Protein AF-A0A914TYI4-F1 (afdb_monomer_lite)

Secondary structure (DSSP, 8-state):
---HHHHHHHHHHHHHHHHHHHHHHHHHHHHHHHHHHHT--PPTTS---S-HHHHHHHHHHHHHHHHHTT-TTHHHHHHHHHHHHHHHHHHHHHHHT-TT-SS-HHHHHHHHHHHHHHHHHHH--GGGHHHHHHHHHHHHHHHHT-

Structure (mmCIF, N/CA/C/O backbone):
data_AF-A0A914TYI4-F1
#
_entry.id   AF-A0A914TYI4-F1
#
loop_
_atom_site.group_PDB
_atom_site.id
_atom_site.type_symbol
_atom_site.label_atom_id
_atom_site.label_alt_id
_atom_site.label_comp_id
_atom_site.label_asym_id
_atom_site.label_entity_id
_atom_site.label_seq_id
_atom_site.pdbx_PDB_ins_code
_atom_site.Cartn_x
_atom_site.Cartn_y
_atom_site.Cartn_z
_atom_site.occupancy
_atom_site.B_iso_or_equiv
_atom_site.auth_seq_id
_atom_site.auth_comp_id
_atom_site.auth_asym_id
_atom_site.auth_atom_id
_atom_site.pdbx_PDB_model_num
ATOM 1 N N . MET A 1 1 ? -27.831 3.286 51.204 1.00 42.31 1 MET A N 1
ATOM 2 C CA . MET A 1 1 ? -27.655 3.093 49.745 1.00 42.31 1 MET A CA 1
ATOM 3 C C . MET A 1 1 ? -26.930 4.299 49.153 1.00 42.31 1 MET A C 1
ATOM 5 O O . MET A 1 1 ? -27.607 5.221 48.736 1.00 42.31 1 MET A O 1
ATOM 9 N N . GLN A 1 2 ? -25.592 4.339 49.134 1.00 49.47 2 GLN A N 1
ATOM 10 C CA . GLN A 1 2 ? -24.830 5.343 48.365 1.00 49.47 2 GLN A CA 1
ATOM 11 C C . GLN A 1 2 ? -23.414 4.821 48.061 1.00 49.47 2 GLN A C 1
ATOM 13 O O . GLN A 1 2 ? -22.531 4.959 48.896 1.00 49.47 2 GLN A O 1
ATOM 18 N N . THR A 1 3 ? -23.193 4.229 46.882 1.00 47.56 3 THR A N 1
ATOM 19 C CA . THR A 1 3 ? -21.835 3.990 46.328 1.00 47.56 3 THR A CA 1
ATOM 20 C C . THR A 1 3 ? -21.759 4.020 44.790 1.00 47.56 3 THR A C 1
ATOM 22 O O . THR A 1 3 ? -20.686 3.818 44.238 1.00 47.56 3 THR A O 1
ATOM 25 N N . HIS A 1 4 ? -22.835 4.327 44.054 1.00 52.91 4 HIS A N 1
ATOM 26 C CA . HIS A 1 4 ? -22.837 4.181 42.584 1.00 52.91 4 HIS A CA 1
ATOM 27 C C . HIS A 1 4 ? -22.271 5.373 41.775 1.00 52.91 4 HIS A C 1
ATOM 29 O O . HIS A 1 4 ? -21.980 5.214 40.589 1.00 52.91 4 HIS A O 1
ATOM 35 N N . GLN A 1 5 ? -22.068 6.556 42.373 1.00 51.12 5 GLN A N 1
ATOM 36 C CA . GLN A 1 5 ? -21.583 7.740 41.634 1.00 51.12 5 GLN A CA 1
ATOM 37 C C . GLN A 1 5 ? -20.051 7.799 41.470 1.00 51.12 5 GLN A C 1
ATOM 39 O O . GLN A 1 5 ? -19.573 8.215 40.417 1.00 51.12 5 GLN A O 1
ATOM 44 N N . GLY A 1 6 ? -19.269 7.337 42.453 1.00 60.03 6 GLY A N 1
ATOM 45 C CA . GLY A 1 6 ? -17.798 7.363 42.376 1.00 60.03 6 GLY A CA 1
ATOM 46 C C . GLY A 1 6 ? -17.219 6.332 41.400 1.00 60.03 6 GLY A C 1
ATOM 47 O O . GLY A 1 6 ? -16.272 6.616 40.669 1.00 60.03 6 GLY A O 1
ATOM 48 N N . THR A 1 7 ? -17.831 5.150 41.329 1.00 61.22 7 THR A N 1
ATOM 49 C CA . THR A 1 7 ? -17.351 4.037 40.500 1.00 61.22 7 THR A CA 1
ATOM 50 C C . THR A 1 7 ? -17.549 4.306 39.005 1.00 61.22 7 THR A C 1
ATOM 52 O O . THR A 1 7 ? -16.658 4.036 38.205 1.00 61.22 7 THR A O 1
ATOM 55 N N . THR A 1 8 ? -18.675 4.917 38.623 1.00 64.06 8 THR A N 1
ATOM 56 C CA . THR A 1 8 ? -18.981 5.288 37.228 1.00 64.06 8 THR A CA 1
ATOM 57 C C . THR A 1 8 ? -18.024 6.360 36.689 1.00 64.06 8 THR A C 1
ATOM 59 O O . THR A 1 8 ? -17.605 6.286 35.534 1.00 64.06 8 THR A O 1
ATOM 62 N N . SER A 1 9 ? -17.608 7.317 37.530 1.00 75.50 9 SER A N 1
ATOM 63 C CA . SER A 1 9 ? -16.621 8.350 37.172 1.00 75.50 9 SER A CA 1
ATOM 64 C C . SER A 1 9 ? -15.224 7.754 36.946 1.00 75.50 9 SER A C 1
ATOM 66 O O . SER A 1 9 ? -14.572 8.041 35.942 1.00 75.50 9 SER A O 1
ATOM 68 N N . PHE A 1 10 ? -14.799 6.832 37.819 1.00 83.06 10 PHE A N 1
ATOM 69 C CA . PHE A 1 10 ? -13.530 6.115 37.675 1.00 83.06 10 PHE A CA 1
ATOM 70 C C . PHE A 1 10 ? -13.483 5.245 36.411 1.00 83.06 10 PHE A C 1
ATOM 72 O O . PHE A 1 10 ? -12.517 5.321 35.653 1.00 83.06 10 PHE A O 1
ATOM 79 N N . PHE A 1 11 ? -14.534 4.461 36.137 1.00 85.44 11 PHE A N 1
ATOM 80 C CA . PHE A 1 11 ? -14.592 3.625 34.933 1.00 85.44 11 PHE A CA 1
ATOM 81 C C . PHE A 1 11 ? -14.647 4.447 33.644 1.00 85.44 11 PHE A C 1
ATOM 83 O O . PHE A 1 11 ? -13.976 4.093 32.677 1.00 85.44 11 PHE A O 1
ATOM 90 N N . THR A 1 12 ? -15.374 5.568 33.637 1.00 87.25 12 THR A N 1
ATOM 91 C CA . THR A 1 12 ? -15.372 6.508 32.504 1.00 87.25 12 THR A CA 1
ATOM 92 C C . THR A 1 12 ? -13.971 7.078 32.266 1.00 87.25 12 THR A C 1
ATOM 94 O O . THR A 1 12 ? -13.507 7.118 31.126 1.00 87.25 12 THR A O 1
ATOM 97 N N . GLY A 1 13 ? -13.260 7.454 33.335 1.00 85.50 13 GLY A N 1
ATOM 98 C CA . GLY A 1 13 ? -11.876 7.925 33.256 1.00 85.50 13 GLY A CA 1
ATOM 99 C C . GLY A 1 13 ? -10.916 6.865 32.703 1.00 85.50 13 GLY A C 1
ATOM 100 O O . GLY A 1 13 ? -10.185 7.134 31.751 1.00 85.50 13 GLY A O 1
ATOM 101 N N . LEU A 1 14 ? -10.965 5.638 33.237 1.00 91.00 14 LEU A N 1
ATOM 102 C CA . LEU A 1 14 ? -10.158 4.511 32.752 1.00 91.00 14 LEU A CA 1
ATOM 103 C C . LEU A 1 14 ? -10.439 4.176 31.285 1.00 91.00 14 LEU A C 1
ATOM 105 O O . LEU A 1 14 ? -9.504 3.939 30.516 1.00 91.00 14 LEU A O 1
ATOM 109 N N . TYR A 1 15 ? -11.713 4.157 30.891 1.00 88.00 15 TYR A N 1
ATOM 110 C CA . TYR A 1 15 ? -12.121 3.912 29.512 1.00 88.00 15 TYR A CA 1
ATOM 111 C C . TYR A 1 15 ? -11.568 4.987 28.570 1.00 88.00 15 TYR A C 1
ATOM 113 O O . TYR A 1 15 ? -10.940 4.654 27.564 1.00 88.00 15 TYR A O 1
ATOM 121 N N . GLY A 1 16 ? -11.708 6.266 28.934 1.00 88.50 16 GLY A N 1
ATOM 122 C CA . GLY A 1 16 ? -11.153 7.380 28.164 1.00 88.50 16 GLY A CA 1
ATOM 123 C C . GLY A 1 16 ? -9.635 7.275 27.990 1.00 88.50 16 GLY A C 1
ATOM 124 O O . GLY A 1 16 ? -9.132 7.361 26.869 1.00 88.50 16 GLY A O 1
ATOM 125 N N . SER A 1 17 ? -8.893 7.009 29.070 1.00 90.38 17 SER A N 1
ATOM 126 C CA . SER A 1 17 ? -7.437 6.817 28.997 1.00 90.38 17 SER A CA 1
ATOM 127 C C . SER A 1 17 ? -7.044 5.611 28.138 1.00 90.38 17 SER A C 1
ATOM 129 O O . SER A 1 17 ? -6.118 5.705 27.331 1.00 90.38 17 SER A O 1
ATOM 131 N N . SER A 1 18 ? -7.768 4.496 28.256 1.00 90.88 18 SER A N 1
ATOM 132 C CA . SER A 1 18 ? -7.516 3.286 27.462 1.00 90.88 18 SER A CA 1
ATOM 133 C C . SER A 1 18 ? -7.739 3.534 25.971 1.00 90.88 18 SER A C 1
ATOM 135 O O . SER A 1 18 ? -6.941 3.094 25.145 1.00 90.88 18 SER A O 1
ATOM 137 N N . MET A 1 19 ? -8.777 4.298 25.623 1.00 87.75 19 MET A N 1
ATOM 138 C CA . MET A 1 19 ? -9.081 4.671 24.243 1.00 87.75 19 MET A CA 1
ATOM 139 C C . MET A 1 19 ? -7.994 5.566 23.632 1.00 87.75 19 MET A C 1
ATOM 141 O O . MET A 1 19 ? -7.593 5.360 22.486 1.00 87.75 19 MET A O 1
ATOM 145 N N . ILE A 1 20 ? -7.467 6.528 24.400 1.00 89.62 20 ILE A N 1
ATOM 146 C CA . ILE A 1 20 ? -6.352 7.384 23.963 1.00 89.62 20 ILE A CA 1
ATOM 147 C C . ILE A 1 20 ? -5.107 6.539 23.683 1.00 89.62 20 ILE A C 1
ATOM 149 O O . ILE A 1 20 ? -4.490 6.683 22.625 1.00 89.62 20 ILE A O 1
ATOM 153 N N . LEU A 1 21 ? -4.757 5.629 24.598 1.00 91.81 21 LEU A N 1
ATOM 154 C CA . LEU A 1 21 ? -3.616 4.732 24.420 1.00 91.81 21 LEU A CA 1
ATOM 155 C C . LEU A 1 21 ? -3.807 3.831 23.201 1.00 91.81 21 LEU A C 1
ATOM 157 O O . LEU A 1 21 ? -2.891 3.693 22.394 1.00 91.81 21 LEU A O 1
ATOM 161 N N . PHE A 1 22 ? -5.001 3.267 23.022 1.00 89.25 22 PHE A N 1
ATOM 162 C CA . PHE A 1 22 ? -5.327 2.476 21.842 1.00 89.25 22 PHE A CA 1
ATOM 163 C C . PHE A 1 22 ? -5.140 3.287 20.554 1.00 89.25 22 PHE A C 1
ATOM 165 O O . PHE A 1 22 ? -4.437 2.835 19.650 1.00 89.25 22 PHE A O 1
ATOM 172 N N . LYS A 1 23 ? -5.678 4.514 20.486 1.00 86.44 23 LYS A N 1
ATOM 173 C CA . LYS A 1 23 ? -5.507 5.403 19.325 1.00 86.44 23 LYS A CA 1
ATOM 174 C C . LYS A 1 23 ? -4.028 5.623 19.005 1.00 86.44 23 LYS A C 1
ATOM 176 O O . LYS A 1 23 ? -3.614 5.367 17.876 1.00 86.44 23 LYS A O 1
ATOM 181 N N . GLN A 1 24 ? -3.233 6.005 20.005 1.00 90.12 24 GLN A N 1
ATOM 182 C CA . GLN A 1 24 ? -1.795 6.232 19.843 1.00 90.12 24 GLN A CA 1
ATOM 183 C C . GLN A 1 24 ? -1.058 4.979 19.361 1.00 90.12 24 GLN A C 1
ATOM 185 O O . GLN A 1 24 ? -0.159 5.078 18.527 1.00 90.12 24 GLN A O 1
ATOM 190 N N . ARG A 1 25 ? -1.435 3.794 19.855 1.00 92.12 25 ARG A N 1
ATOM 191 C CA . ARG A 1 25 ? -0.835 2.528 19.415 1.00 92.12 25 ARG A CA 1
ATOM 192 C C . ARG A 1 25 ? -1.142 2.221 17.960 1.00 92.12 25 ARG A C 1
ATOM 194 O O . ARG A 1 25 ? -0.234 1.806 17.245 1.00 92.12 25 ARG A O 1
ATOM 201 N N . VAL A 1 26 ? -2.371 2.457 17.506 1.00 89.81 26 VAL A N 1
ATOM 202 C CA . VAL A 1 26 ? -2.702 2.257 16.091 1.00 89.81 26 VAL A CA 1
ATOM 203 C C . VAL A 1 26 ? -1.952 3.263 15.215 1.00 89.81 26 VAL A C 1
ATOM 205 O O . VAL A 1 26 ? -1.339 2.858 14.234 1.00 89.81 26 VAL A O 1
ATOM 208 N N . ASP A 1 27 ? -1.892 4.540 15.600 1.00 91.69 27 ASP A N 1
ATOM 209 C CA . ASP A 1 27 ? -1.132 5.548 14.847 1.00 91.69 27 ASP A CA 1
ATOM 210 C C . ASP A 1 27 ? 0.362 5.180 14.730 1.00 91.69 27 ASP A C 1
ATOM 212 O O . ASP A 1 27 ? 0.954 5.280 13.650 1.00 91.69 27 ASP A O 1
ATOM 216 N N . GLN A 1 28 ? 0.968 4.686 15.817 1.00 94.50 28 GLN A N 1
ATOM 217 C CA . GLN A 1 28 ? 2.346 4.173 15.823 1.00 94.50 28 GLN A CA 1
ATOM 218 C C . GLN A 1 28 ? 2.519 2.961 14.901 1.00 94.50 28 GLN A C 1
ATOM 220 O O . GLN A 1 28 ? 3.506 2.884 14.168 1.00 94.50 28 GLN A O 1
ATOM 225 N N . LEU A 1 29 ? 1.564 2.029 14.913 1.00 93.19 29 LEU A N 1
ATOM 226 C CA . LEU A 1 29 ? 1.582 0.842 14.060 1.00 93.19 29 LEU A CA 1
ATOM 227 C C . LEU A 1 29 ? 1.532 1.227 12.574 1.00 93.19 29 LEU A C 1
ATOM 229 O O . LEU A 1 29 ? 2.356 0.759 11.789 1.00 93.19 29 LEU A O 1
ATOM 233 N N . ILE A 1 30 ? 0.628 2.131 12.192 1.00 94.44 30 ILE A N 1
ATOM 234 C CA . ILE A 1 30 ? 0.518 2.621 10.812 1.00 94.44 30 ILE A CA 1
ATOM 235 C C . ILE A 1 30 ? 1.795 3.347 10.385 1.00 94.44 30 ILE A C 1
ATOM 237 O O . ILE A 1 30 ? 2.290 3.123 9.280 1.00 94.44 30 ILE A O 1
ATOM 241 N N . GLN A 1 31 ? 2.369 4.183 11.256 1.00 95.31 31 GLN A N 1
ATOM 242 C CA . GLN A 1 31 ? 3.644 4.846 10.981 1.00 95.31 31 GLN A CA 1
ATOM 243 C C . GLN A 1 31 ? 4.778 3.834 10.766 1.00 95.31 31 GLN A C 1
ATOM 245 O O . GLN A 1 31 ? 5.590 4.010 9.857 1.00 95.31 31 GLN A O 1
ATOM 250 N N . SER A 1 32 ? 4.826 2.777 11.577 1.00 96.25 32 SER A N 1
ATOM 251 C CA . SER A 1 32 ? 5.824 1.714 11.459 1.00 96.25 32 SER A CA 1
ATOM 252 C C . SER A 1 32 ? 5.684 0.943 10.143 1.00 96.25 32 SER A C 1
ATOM 254 O O . SER A 1 32 ? 6.679 0.768 9.438 1.00 96.25 32 SER A O 1
ATOM 256 N N . HIS A 1 33 ? 4.462 0.565 9.753 1.00 95.50 33 HIS A N 1
ATOM 257 C CA . HIS A 1 33 ? 4.208 -0.090 8.467 1.00 95.50 33 HIS A CA 1
ATOM 258 C C . HIS A 1 33 ? 4.557 0.806 7.278 1.00 95.50 33 HIS A C 1
ATOM 260 O O . HIS A 1 33 ? 5.247 0.354 6.367 1.00 95.50 33 HIS A O 1
ATOM 266 N N . ALA A 1 34 ? 4.154 2.080 7.305 1.00 96.81 34 ALA A N 1
ATOM 267 C CA . ALA A 1 34 ? 4.494 3.032 6.250 1.00 96.81 34 ALA A CA 1
ATOM 268 C C . ALA A 1 34 ? 6.017 3.159 6.090 1.00 96.81 34 ALA A C 1
ATOM 270 O O . ALA A 1 34 ? 6.538 3.026 4.984 1.00 96.81 34 ALA A O 1
ATOM 271 N N . TYR A 1 35 ? 6.747 3.317 7.198 1.00 96.81 35 TYR A N 1
ATOM 272 C CA . TYR A 1 35 ? 8.208 3.345 7.162 1.00 96.81 35 TYR A CA 1
ATOM 273 C C . TYR A 1 35 ? 8.797 2.041 6.606 1.00 96.81 35 TYR A C 1
ATOM 275 O O . TYR A 1 35 ? 9.682 2.084 5.752 1.00 96.81 35 TYR A O 1
ATOM 283 N N . SER A 1 36 ? 8.299 0.880 7.042 1.00 96.12 36 SER A N 1
ATOM 284 C CA . SER A 1 36 ? 8.770 -0.423 6.560 1.00 96.12 36 SER A CA 1
ATOM 285 C C . SER A 1 36 ? 8.522 -0.626 5.064 1.00 96.12 36 SER A C 1
ATOM 287 O O . SER A 1 36 ? 9.320 -1.297 4.413 1.00 96.12 36 SER A O 1
ATOM 289 N N . PHE A 1 37 ? 7.434 -0.083 4.516 1.00 97.00 37 PHE A N 1
ATOM 290 C CA . PHE A 1 37 ? 7.130 -0.169 3.088 1.00 97.00 37 PHE A CA 1
ATOM 291 C C . PHE A 1 37 ? 8.040 0.748 2.274 1.00 97.00 37 PHE A C 1
ATOM 293 O O . PHE A 1 37 ? 8.650 0.298 1.307 1.00 97.00 37 PHE A O 1
ATOM 300 N N . GLU A 1 38 ? 8.194 2.003 2.697 1.00 96.38 38 GLU A N 1
ATOM 301 C CA . GLU A 1 38 ? 9.021 2.996 2.002 1.00 96.38 38 GLU A CA 1
ATOM 302 C C . GLU A 1 38 ? 10.515 2.631 2.024 1.00 96.38 38 GLU A C 1
ATOM 304 O O . GLU A 1 38 ? 11.219 2.798 1.024 1.00 96.38 38 GLU A O 1
ATOM 309 N N . SER A 1 39 ? 10.998 2.099 3.151 1.00 93.69 39 SER A N 1
ATOM 310 C CA . SER A 1 39 ? 12.404 1.723 3.357 1.00 93.69 39 SER A CA 1
ATOM 311 C C . SER A 1 39 ? 12.739 0.286 2.943 1.00 93.69 39 SER A C 1
ATOM 313 O O . SER A 1 39 ? 13.884 -0.143 3.119 1.00 93.69 39 SER A O 1
ATOM 315 N N . TYR A 1 40 ? 11.778 -0.459 2.385 1.00 93.31 40 TYR A N 1
ATOM 316 C CA . TYR A 1 40 ? 11.979 -1.852 2.000 1.00 93.31 40 TYR A CA 1
ATOM 317 C C . TYR A 1 40 ? 13.145 -2.000 1.017 1.00 93.31 40 TYR A C 1
ATOM 319 O O . TYR A 1 40 ? 13.214 -1.328 -0.014 1.00 93.31 40 TYR A O 1
ATOM 327 N N . ARG A 1 41 ? 14.057 -2.931 1.317 1.00 87.94 41 ARG A N 1
ATOM 328 C CA . ARG A 1 41 ? 15.149 -3.308 0.416 1.00 87.94 41 ARG A CA 1
ATOM 329 C C . ARG A 1 41 ? 15.200 -4.825 0.260 1.00 87.94 41 ARG A C 1
ATOM 331 O O . ARG A 1 41 ? 15.298 -5.521 1.272 1.00 87.94 41 ARG A O 1
ATOM 338 N N . PRO A 1 42 ? 15.170 -5.355 -0.975 1.00 82.81 42 PRO A N 1
ATOM 339 C CA . PRO A 1 42 ? 15.310 -6.784 -1.189 1.00 82.81 42 PRO A CA 1
ATOM 340 C C . PRO A 1 42 ? 16.733 -7.251 -0.835 1.00 82.81 42 PRO A C 1
ATOM 342 O O . PRO A 1 42 ? 17.687 -6.462 -0.894 1.00 82.81 42 PRO A O 1
ATOM 345 N N . PRO A 1 43 ? 16.909 -8.545 -0.516 1.00 78.81 43 PRO A N 1
ATOM 346 C CA . PRO A 1 4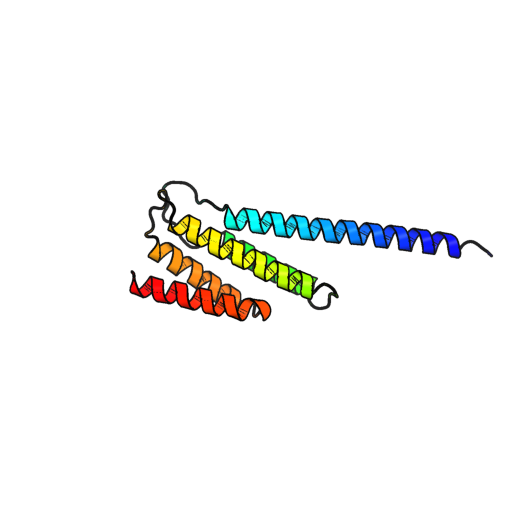3 ? 18.228 -9.154 -0.399 1.00 78.81 43 PRO A CA 1
ATOM 347 C C . PRO A 1 43 ? 19.064 -8.922 -1.667 1.00 78.81 43 PRO A C 1
ATOM 349 O O . PRO A 1 43 ? 18.558 -8.971 -2.791 1.00 78.81 43 PRO A O 1
ATOM 352 N N . LYS A 1 44 ? 20.366 -8.664 -1.499 1.00 73.81 44 LYS A N 1
ATOM 353 C CA . LYS A 1 44 ? 21.265 -8.339 -2.620 1.00 73.81 44 LYS A CA 1
ATOM 354 C C . LYS A 1 44 ? 21.356 -9.507 -3.621 1.00 73.81 44 LYS A C 1
ATOM 356 O O . LYS A 1 44 ? 21.470 -10.659 -3.215 1.00 73.81 44 LYS A O 1
ATOM 361 N N . LYS A 1 45 ? 21.443 -9.187 -4.923 1.00 63.91 45 LYS A N 1
ATOM 362 C CA . LYS A 1 45 ? 21.770 -10.106 -6.044 1.00 63.91 45 LYS A CA 1
ATOM 363 C C . LYS A 1 45 ? 20.697 -11.136 -6.447 1.00 63.91 45 LYS A C 1
ATOM 365 O O . LYS A 1 45 ? 21.044 -12.123 -7.107 1.00 63.91 45 LYS A O 1
ATOM 370 N N . MET A 1 46 ? 19.424 -10.905 -6.133 1.00 67.56 46 MET A N 1
ATOM 371 C CA . MET A 1 46 ? 18.310 -11.768 -6.556 1.00 67.56 46 MET A CA 1
ATOM 372 C C . MET A 1 46 ? 17.483 -11.139 -7.685 1.00 67.56 46 MET A C 1
ATOM 374 O O . MET A 1 46 ? 17.443 -9.916 -7.826 1.00 67.56 46 MET A O 1
ATOM 378 N N . ARG A 1 47 ? 16.830 -11.984 -8.497 1.00 72.50 47 ARG A N 1
ATOM 379 C CA . ARG A 1 47 ? 15.746 -11.541 -9.382 1.00 72.50 47 ARG A CA 1
ATOM 380 C C . ARG A 1 47 ? 14.602 -11.086 -8.481 1.00 72.50 47 ARG A C 1
ATOM 382 O O . ARG A 1 47 ? 14.145 -11.852 -7.635 1.00 72.50 47 ARG A O 1
ATOM 389 N N . VAL A 1 48 ? 14.209 -9.829 -8.619 1.00 77.88 48 VAL A N 1
ATOM 390 C CA . VAL A 1 48 ? 13.114 -9.243 -7.849 1.00 77.88 48 VAL A CA 1
ATOM 391 C C . VAL A 1 48 ? 11.818 -9.627 -8.550 1.00 77.88 48 VAL A C 1
ATOM 393 O O . VAL A 1 48 ? 11.663 -9.286 -9.720 1.00 77.88 48 VAL A O 1
ATOM 396 N N . GLY A 1 49 ? 10.970 -10.384 -7.850 1.00 86.19 49 GLY A N 1
ATOM 397 C CA . GLY A 1 49 ? 9.587 -10.660 -8.241 1.00 86.19 49 GLY A CA 1
ATOM 398 C C . GLY A 1 49 ? 8.612 -9.697 -7.554 1.00 86.19 49 GLY A C 1
ATOM 399 O O . GLY A 1 49 ? 8.992 -8.596 -7.142 1.00 86.19 49 GLY A O 1
ATOM 400 N N . VAL A 1 50 ? 7.374 -10.145 -7.332 1.00 92.44 50 VAL A N 1
ATOM 401 C CA . VAL A 1 50 ? 6.406 -9.408 -6.504 1.00 92.44 50 VAL A CA 1
ATOM 402 C C . VAL A 1 50 ? 6.955 -9.218 -5.086 1.00 92.44 50 VAL A C 1
ATOM 404 O O . VAL A 1 50 ? 7.329 -10.172 -4.400 1.00 92.44 50 VAL A O 1
ATOM 407 N N . LEU A 1 51 ? 7.000 -7.966 -4.642 1.00 94.19 51 LEU A N 1
ATOM 408 C CA . LEU A 1 51 ? 7.542 -7.566 -3.357 1.00 94.19 51 LEU A CA 1
ATOM 409 C C . LEU A 1 51 ? 6.591 -7.968 -2.219 1.00 94.19 51 LEU A C 1
ATOM 411 O O . LEU A 1 51 ? 5.390 -7.687 -2.294 1.00 94.19 51 LEU A O 1
ATOM 415 N N . PRO A 1 52 ? 7.111 -8.518 -1.104 1.00 94.62 52 PRO A N 1
ATOM 416 C CA . PRO A 1 52 ? 6.297 -8.911 0.046 1.00 94.62 52 PRO A CA 1
ATOM 417 C C . PRO A 1 52 ? 5.448 -7.778 0.627 1.00 94.62 52 PRO A C 1
ATOM 419 O O . PRO A 1 52 ? 4.375 -8.036 1.165 1.00 94.62 52 PRO A O 1
ATOM 422 N N . ILE A 1 53 ? 5.903 -6.526 0.507 1.00 95.44 53 ILE A N 1
ATOM 423 C CA . ILE A 1 53 ? 5.186 -5.348 1.013 1.00 95.44 53 ILE A CA 1
ATOM 424 C C . ILE A 1 53 ? 3.793 -5.191 0.384 1.00 95.44 53 ILE A C 1
ATOM 426 O O . ILE A 1 53 ? 2.879 -4.733 1.063 1.00 95.44 53 ILE A O 1
ATOM 430 N N . VAL A 1 54 ? 3.591 -5.646 -0.861 1.00 96.56 54 VAL A N 1
ATOM 431 C CA . VAL A 1 54 ? 2.276 -5.610 -1.528 1.00 96.56 54 VAL A CA 1
ATOM 432 C C . VAL A 1 54 ? 1.294 -6.550 -0.823 1.00 96.56 54 VAL A C 1
ATOM 434 O O . VAL A 1 54 ? 0.200 -6.136 -0.444 1.00 96.56 54 VAL A O 1
ATOM 437 N N . ALA A 1 55 ? 1.711 -7.793 -0.563 1.00 95.25 55 ALA A N 1
ATOM 438 C CA . ALA A 1 55 ? 0.896 -8.774 0.153 1.00 95.25 55 ALA A CA 1
ATOM 439 C C . ALA A 1 55 ? 0.684 -8.393 1.629 1.00 95.25 55 ALA A C 1
ATOM 441 O O . ALA A 1 55 ? -0.391 -8.613 2.187 1.00 95.25 55 ALA A O 1
ATOM 442 N N . GLN A 1 56 ? 1.695 -7.798 2.272 1.00 96.31 56 GLN A N 1
ATOM 443 C CA . GLN A 1 56 ? 1.576 -7.299 3.644 1.00 96.31 56 GLN A CA 1
ATOM 444 C C . GLN A 1 56 ? 0.519 -6.201 3.752 1.00 96.31 56 GLN A C 1
ATOM 446 O O . GLN A 1 56 ? -0.308 -6.252 4.660 1.00 96.31 56 GLN A O 1
ATOM 451 N N . TYR A 1 57 ? 0.517 -5.245 2.819 1.00 97.44 57 TYR A N 1
ATOM 452 C CA . TYR A 1 57 ? -0.525 -4.228 2.766 1.00 97.44 57 TYR A CA 1
ATOM 453 C C . TYR A 1 57 ? -1.906 -4.844 2.542 1.00 97.44 57 TYR A C 1
ATOM 455 O O . TYR A 1 57 ? -2.827 -4.515 3.279 1.00 97.44 57 TYR A O 1
ATOM 463 N N . GLU A 1 58 ? -2.055 -5.757 1.577 1.00 96.62 58 GLU A N 1
ATOM 464 C CA . GLU A 1 58 ? -3.350 -6.388 1.301 1.00 96.62 58 GLU A CA 1
ATOM 465 C C . GLU A 1 58 ? -3.918 -7.084 2.544 1.00 96.62 58 GLU A C 1
ATOM 467 O O . GLU A 1 58 ? -5.092 -6.913 2.877 1.00 96.62 58 GLU A O 1
ATOM 472 N N . ASN A 1 59 ? -3.081 -7.831 3.266 1.00 96.25 59 ASN A N 1
ATOM 473 C CA . ASN A 1 59 ? -3.487 -8.472 4.510 1.00 96.25 59 ASN A CA 1
ATOM 474 C C . ASN A 1 59 ? -3.859 -7.441 5.576 1.00 96.25 59 ASN A C 1
ATOM 476 O O . ASN A 1 59 ? -4.914 -7.571 6.191 1.00 96.25 59 ASN A O 1
ATOM 480 N N . LEU A 1 60 ? -3.040 -6.406 5.785 1.00 95.25 60 LEU A N 1
ATOM 481 C CA . LEU A 1 60 ? -3.344 -5.340 6.742 1.00 95.25 60 LEU A CA 1
ATOM 482 C C . LEU A 1 60 ? -4.679 -4.668 6.409 1.00 95.25 60 LEU A C 1
ATOM 484 O O . LEU A 1 60 ? -5.519 -4.518 7.292 1.00 95.25 60 LEU A O 1
ATOM 488 N N . ALA A 1 61 ? -4.897 -4.326 5.139 1.00 96.56 61 ALA A N 1
ATOM 489 C CA . ALA A 1 61 ? -6.106 -3.674 4.666 1.00 96.56 61 ALA A CA 1
ATOM 490 C C . ALA A 1 61 ? -7.353 -4.529 4.916 1.00 96.56 61 ALA A C 1
ATOM 492 O O . ALA A 1 61 ? -8.327 -4.011 5.448 1.00 96.56 61 ALA A O 1
ATOM 493 N N . LYS A 1 62 ? -7.308 -5.840 4.633 1.00 95.94 62 LYS A N 1
ATOM 494 C CA . LYS A 1 62 ? -8.425 -6.758 4.932 1.00 95.94 62 LYS A CA 1
ATOM 495 C C . LYS A 1 62 ? -8.800 -6.743 6.413 1.00 95.94 62 LYS A C 1
ATOM 497 O O . LYS A 1 62 ? -9.972 -6.609 6.745 1.00 95.94 62 LYS A O 1
ATOM 502 N N . HIS A 1 63 ? -7.814 -6.859 7.302 1.00 94.19 63 HIS A N 1
ATOM 503 C CA . HIS A 1 63 ? -8.076 -6.854 8.743 1.00 94.19 63 HIS A CA 1
ATOM 504 C C . HIS A 1 63 ? -8.579 -5.491 9.224 1.00 94.19 63 HIS A C 1
ATOM 506 O O . HIS A 1 63 ? -9.475 -5.432 10.061 1.00 94.19 63 HIS A O 1
ATOM 512 N N . ALA A 1 64 ? -8.021 -4.401 8.694 1.00 93.56 64 ALA A N 1
ATOM 513 C CA . ALA A 1 64 ? -8.423 -3.054 9.064 1.00 93.56 64 ALA A CA 1
ATOM 514 C C . ALA A 1 64 ? -9.855 -2.737 8.603 1.00 93.56 64 ALA A C 1
ATOM 516 O O . ALA A 1 64 ? -10.639 -2.241 9.404 1.00 93.56 64 ALA A O 1
ATOM 517 N N . GLU A 1 65 ? -10.234 -3.073 7.367 1.00 94.38 65 GLU A N 1
ATOM 518 C CA . GLU A 1 65 ? -11.605 -2.844 6.888 1.00 94.38 65 GLU A CA 1
ATOM 519 C C . GLU A 1 65 ? -12.631 -3.631 7.719 1.00 94.38 65 GLU A C 1
ATOM 521 O O . GLU A 1 65 ? -13.652 -3.065 8.089 1.00 94.38 65 GLU A O 1
ATOM 526 N N . ILE A 1 66 ? -12.329 -4.875 8.118 1.00 93.06 66 ILE A N 1
ATOM 527 C CA . ILE A 1 66 ? -13.198 -5.658 9.018 1.00 93.06 66 ILE A CA 1
ATOM 528 C C . ILE A 1 66 ? -13.292 -5.011 10.407 1.00 93.06 66 ILE A C 1
ATOM 530 O O . ILE A 1 66 ? -14.373 -4.889 10.976 1.00 93.06 66 ILE A O 1
ATOM 534 N N . LEU A 1 67 ? -12.158 -4.595 10.979 1.00 90.56 67 LEU A N 1
ATOM 535 C CA . LEU A 1 67 ? -12.111 -4.054 12.339 1.00 90.56 67 LEU A CA 1
ATOM 536 C C . LEU A 1 67 ? -12.837 -2.706 12.467 1.00 90.56 67 LEU A C 1
ATOM 538 O O . LEU A 1 67 ? -13.358 -2.385 13.535 1.00 90.56 67 LEU A O 1
ATOM 542 N N . PHE A 1 68 ? -12.852 -1.909 11.400 1.00 90.56 68 PHE A N 1
ATOM 543 C CA . PHE A 1 68 ? -13.348 -0.533 11.417 1.00 90.56 68 PHE A CA 1
ATOM 544 C C . PHE A 1 68 ? -14.608 -0.306 10.567 1.00 90.56 68 PHE A C 1
ATOM 546 O O . PHE A 1 68 ? -15.024 0.845 10.456 1.00 90.56 68 PHE A O 1
ATOM 553 N N . GLU A 1 69 ? -15.234 -1.355 10.018 1.00 86.81 69 GLU A N 1
ATOM 554 C CA . GLU A 1 69 ? -16.386 -1.281 9.096 1.00 86.81 69 GLU A CA 1
ATOM 555 C C . GLU A 1 69 ? -17.486 -0.312 9.565 1.00 86.81 69 GLU A C 1
ATOM 557 O O . GLU A 1 69 ? -17.979 0.498 8.787 1.00 86.81 69 GLU A O 1
ATOM 562 N N . ASN A 1 70 ? -17.808 -0.334 10.862 1.00 86.06 70 ASN A N 1
ATOM 563 C CA . ASN A 1 70 ? -18.825 0.521 11.488 1.00 86.06 70 ASN A CA 1
ATOM 564 C C . ASN A 1 70 ? -18.244 1.426 12.584 1.00 86.06 70 ASN A C 1
ATOM 566 O O . ASN A 1 70 ? -18.932 1.818 13.527 1.00 86.06 70 ASN A O 1
ATOM 570 N N . SER A 1 71 ? -16.945 1.710 12.514 1.00 86.56 71 SER A N 1
ATOM 571 C CA . SER A 1 71 ? -16.273 2.536 13.508 1.00 86.56 71 SER A CA 1
ATOM 572 C C . SER A 1 71 ? -16.430 4.020 13.190 1.00 86.56 71 SER A C 1
ATOM 574 O O . SER A 1 71 ? -16.234 4.449 12.054 1.00 86.56 71 SER A O 1
ATOM 576 N N . GLU A 1 72 ? -16.611 4.841 14.227 1.00 85.75 72 GLU A N 1
ATOM 577 C CA . GLU A 1 72 ? -16.488 6.308 14.144 1.00 85.75 72 GLU A CA 1
ATOM 578 C C . GLU A 1 72 ? -15.116 6.764 13.605 1.00 85.75 72 GLU A C 1
ATOM 580 O O . GLU A 1 72 ? -14.931 7.914 13.215 1.00 85.75 72 GLU A O 1
ATOM 585 N N . ARG A 1 73 ? -14.133 5.855 13.555 1.00 84.19 73 ARG A N 1
ATOM 586 C CA . ARG A 1 73 ? -12.780 6.096 13.048 1.00 84.19 73 ARG A CA 1
ATOM 587 C C . ARG A 1 73 ? -12.613 5.830 11.551 1.00 84.19 73 ARG A C 1
ATOM 589 O O . ARG A 1 73 ? -11.476 5.775 11.085 1.00 84.19 73 ARG A O 1
ATOM 596 N N . ARG A 1 74 ? -13.695 5.691 10.779 1.00 90.19 74 ARG A N 1
ATOM 597 C CA . ARG A 1 74 ? -13.615 5.431 9.331 1.00 90.19 74 ARG A CA 1
ATOM 598 C C . ARG A 1 74 ? -12.722 6.436 8.592 1.00 90.19 74 ARG A C 1
ATOM 600 O O . ARG A 1 74 ? -11.865 6.032 7.814 1.00 90.19 74 ARG A O 1
ATOM 607 N N . THR A 1 75 ? -12.839 7.722 8.918 1.00 91.62 75 THR A N 1
ATOM 608 C CA . THR A 1 75 ? -12.015 8.787 8.322 1.00 91.62 75 THR A CA 1
ATOM 609 C C . THR A 1 75 ? -10.531 8.687 8.699 1.00 91.62 75 THR A C 1
ATOM 611 O O . THR A 1 75 ? -9.669 9.045 7.898 1.00 91.62 75 THR A O 1
ATOM 614 N N . ASP A 1 76 ? -10.199 8.202 9.903 1.00 92.00 76 ASP A N 1
ATOM 615 C CA . ASP A 1 76 ? -8.801 7.929 10.276 1.00 92.00 76 ASP A CA 1
ATOM 616 C C . ASP A 1 76 ? -8.247 6.782 9.411 1.00 92.00 76 ASP A C 1
ATOM 618 O O . ASP A 1 76 ? -7.133 6.877 8.897 1.00 92.00 76 ASP A O 1
ATOM 622 N N . LEU A 1 77 ? -9.043 5.725 9.206 1.00 94.69 77 LEU A N 1
ATOM 623 C CA . LEU A 1 77 ? -8.658 4.569 8.395 1.00 94.69 77 LEU A CA 1
ATOM 624 C C . LEU A 1 77 ? -8.418 4.934 6.925 1.00 94.69 77 LEU A C 1
ATOM 626 O O . LEU A 1 77 ? -7.423 4.503 6.348 1.00 94.69 77 LEU A O 1
ATOM 630 N N . GLU A 1 78 ? -9.270 5.764 6.330 1.00 95.38 78 GLU A N 1
ATOM 631 C CA . GLU A 1 78 ? -9.073 6.246 4.957 1.00 95.38 78 GLU A CA 1
ATOM 632 C C . GLU A 1 78 ? -7.732 6.978 4.797 1.00 95.38 78 GLU A C 1
ATOM 634 O O . GLU A 1 78 ? -6.966 6.670 3.882 1.00 95.38 78 GLU A O 1
ATOM 639 N N . LYS A 1 79 ? -7.386 7.865 5.740 1.00 95.50 79 LYS A N 1
ATOM 640 C CA . LYS A 1 79 ? -6.089 8.570 5.749 1.00 95.50 79 LYS A CA 1
ATOM 641 C C . LYS A 1 79 ? -4.911 7.614 5.915 1.00 95.50 79 LYS A C 1
ATOM 643 O O . LYS A 1 79 ? -3.839 7.826 5.345 1.00 95.50 79 LYS A O 1
ATOM 648 N N . TRP A 1 80 ? -5.073 6.571 6.726 1.00 96.31 80 TRP A N 1
ATOM 649 C CA . TRP A 1 80 ? -4.039 5.554 6.891 1.00 96.31 80 TRP A CA 1
ATOM 650 C C . TRP A 1 80 ? -3.826 4.747 5.615 1.00 96.31 80 TRP A C 1
ATOM 652 O O . TRP A 1 80 ? -2.678 4.488 5.260 1.00 96.31 80 TRP A O 1
ATOM 662 N N . HIS A 1 81 ? -4.897 4.399 4.903 1.00 97.56 81 HIS A N 1
ATOM 663 C CA . HIS A 1 81 ? -4.806 3.733 3.606 1.00 97.56 81 HIS A CA 1
ATOM 664 C C . HIS A 1 81 ? -4.036 4.564 2.593 1.00 97.56 81 HIS A C 1
ATOM 666 O O . HIS A 1 81 ? -3.081 4.059 2.005 1.00 97.56 81 HIS A O 1
ATOM 672 N N . GLU A 1 82 ? -4.392 5.838 2.432 1.00 97.31 82 GLU A N 1
ATOM 673 C CA . GLU A 1 82 ? -3.679 6.750 1.531 1.00 97.31 82 GLU A CA 1
ATOM 674 C C . GLU A 1 82 ? -2.183 6.800 1.864 1.00 97.31 82 GLU A C 1
ATOM 676 O O . GLU A 1 82 ? -1.334 6.601 0.995 1.00 97.31 82 GLU A O 1
ATOM 681 N N . LYS A 1 83 ? -1.855 6.959 3.151 1.00 97.50 83 LYS A N 1
ATOM 682 C CA . LYS A 1 83 ? -0.472 6.997 3.635 1.00 97.50 83 LYS A CA 1
ATOM 683 C C . LYS A 1 83 ? 0.300 5.706 3.354 1.00 97.50 83 LYS A C 1
ATOM 685 O O . LYS A 1 83 ? 1.466 5.762 2.959 1.00 97.50 83 LYS A O 1
ATOM 690 N N . LEU A 1 84 ? -0.316 4.547 3.581 1.00 98.12 84 LEU A N 1
ATOM 691 C CA . LEU A 1 84 ? 0.318 3.247 3.352 1.00 98.12 84 LEU A CA 1
ATOM 692 C C . LEU A 1 84 ? 0.535 2.985 1.861 1.00 98.12 84 LEU A C 1
ATOM 694 O O . LEU A 1 84 ? 1.596 2.489 1.482 1.00 98.12 84 LEU A O 1
ATOM 698 N N . ILE A 1 85 ? -0.424 3.355 1.012 1.00 98.06 85 ILE A N 1
ATOM 699 C CA . ILE A 1 85 ? -0.279 3.233 -0.439 1.00 98.06 85 ILE A CA 1
ATOM 700 C C . ILE A 1 85 ? 0.809 4.162 -0.970 1.00 98.06 85 ILE A C 1
ATOM 702 O O . ILE A 1 85 ? 1.637 3.726 -1.768 1.00 98.06 85 ILE A O 1
ATOM 706 N N . ASP A 1 86 ? 0.876 5.402 -0.493 1.00 98.00 86 ASP A N 1
ATOM 707 C CA . ASP A 1 86 ? 1.948 6.323 -0.876 1.00 98.00 86 ASP A CA 1
ATOM 708 C C . ASP A 1 86 ? 3.326 5.763 -0.497 1.00 98.00 86 ASP A C 1
ATOM 710 O O . ASP A 1 86 ? 4.267 5.813 -1.295 1.00 98.00 86 ASP A O 1
ATOM 714 N N . ALA A 1 87 ? 3.440 5.147 0.682 1.00 98.25 87 ALA A N 1
ATOM 715 C CA . ALA A 1 87 ? 4.657 4.464 1.105 1.00 98.25 87 ALA A CA 1
ATOM 716 C C . ALA A 1 87 ? 4.998 3.244 0.228 1.00 98.25 87 ALA A C 1
ATOM 718 O O . ALA A 1 87 ? 6.162 3.066 -0.132 1.00 98.25 87 ALA A O 1
ATOM 719 N N . LEU A 1 88 ? 4.009 2.434 -0.174 1.00 97.69 88 LEU A N 1
ATOM 720 C CA . LEU A 1 88 ? 4.216 1.314 -1.103 1.00 97.69 88 LEU A CA 1
ATOM 721 C C . LEU A 1 88 ? 4.709 1.783 -2.467 1.00 97.69 88 LEU A C 1
ATOM 723 O O . LEU A 1 88 ? 5.641 1.197 -3.010 1.00 97.69 88 LEU A O 1
ATOM 727 N N . PHE A 1 89 ? 4.113 2.842 -3.016 1.00 98.19 89 PHE A N 1
ATOM 728 C CA . PHE A 1 89 ? 4.525 3.403 -4.302 1.00 98.19 89 PHE A CA 1
ATOM 729 C C . PHE A 1 89 ? 5.994 3.819 -4.271 1.00 98.19 89 PHE A C 1
ATOM 731 O O . PHE A 1 89 ? 6.753 3.498 -5.188 1.00 98.19 89 PHE A O 1
ATOM 738 N N . LYS A 1 90 ? 6.413 4.501 -3.202 1.00 97.62 90 LYS A N 1
ATOM 739 C CA . LYS A 1 90 ? 7.818 4.862 -3.004 1.00 97.62 90 LYS A CA 1
ATOM 740 C C . LYS A 1 90 ? 8.700 3.630 -2.837 1.00 97.62 90 LYS A C 1
ATOM 742 O O . LYS A 1 90 ? 9.719 3.536 -3.507 1.00 97.62 90 LYS A O 1
ATOM 747 N N . GLY A 1 91 ? 8.293 2.669 -2.008 1.00 96.56 91 GLY A N 1
ATOM 748 C CA . GLY A 1 91 ? 9.026 1.422 -1.787 1.00 96.56 91 GLY A CA 1
ATOM 749 C C . GLY A 1 91 ? 9.276 0.650 -3.083 1.00 96.56 91 GLY A C 1
ATOM 750 O O . GLY A 1 91 ? 10.411 0.285 -3.375 1.00 96.56 91 GLY A O 1
ATOM 751 N N . ILE A 1 92 ? 8.242 0.469 -3.910 1.00 96.31 92 ILE A N 1
ATOM 752 C CA . ILE A 1 92 ? 8.354 -0.207 -5.211 1.00 96.31 92 ILE A CA 1
ATOM 753 C C . ILE A 1 92 ? 9.332 0.539 -6.128 1.00 96.31 92 ILE A C 1
ATOM 755 O O . ILE A 1 92 ? 10.216 -0.090 -6.710 1.00 96.31 92 ILE A O 1
ATOM 759 N N . ASN A 1 93 ? 9.220 1.866 -6.237 1.00 95.69 93 ASN A N 1
ATOM 760 C CA . ASN A 1 93 ? 10.120 2.657 -7.083 1.00 95.69 93 ASN A CA 1
ATOM 761 C C . ASN A 1 93 ? 11.568 2.643 -6.575 1.00 95.69 93 ASN A C 1
ATOM 763 O O . ASN A 1 93 ? 12.482 2.436 -7.368 1.00 95.69 93 ASN A O 1
ATOM 767 N N . ASN A 1 94 ? 11.776 2.739 -5.260 1.00 94.50 94 ASN A N 1
ATOM 768 C CA . ASN A 1 94 ? 13.094 2.628 -4.633 1.00 94.50 94 ASN A CA 1
ATOM 769 C C . ASN A 1 94 ? 13.766 1.285 -4.952 1.00 94.50 94 ASN A C 1
ATOM 771 O O . ASN A 1 94 ? 14.984 1.217 -5.132 1.00 94.50 94 ASN A O 1
ATOM 775 N N . VAL A 1 95 ? 12.986 0.200 -5.012 1.00 93.31 95 VAL A N 1
ATOM 776 C CA . VAL A 1 95 ? 13.499 -1.114 -5.409 1.00 93.31 95 VAL A CA 1
ATOM 777 C C . VAL A 1 95 ? 13.773 -1.182 -6.908 1.00 93.31 95 VAL A C 1
ATOM 779 O O . VAL A 1 95 ? 14.821 -1.700 -7.294 1.00 93.31 95 VAL A O 1
ATOM 782 N N . ALA A 1 96 ? 12.879 -0.647 -7.742 1.00 92.94 96 ALA A N 1
ATOM 783 C CA . ALA A 1 96 ? 13.055 -0.612 -9.193 1.00 92.94 96 ALA A CA 1
ATOM 784 C C . ALA A 1 96 ? 14.321 0.158 -9.603 1.00 92.94 96 ALA A C 1
ATOM 786 O O . ALA A 1 96 ? 15.031 -0.267 -10.506 1.00 92.94 96 ALA A O 1
ATOM 787 N N . GLU A 1 97 ? 14.633 1.249 -8.907 1.00 92.00 97 GLU A N 1
ATOM 788 C CA . GLU A 1 97 ? 15.811 2.094 -9.143 1.00 92.00 97 GLU A CA 1
ATOM 789 C C . GLU A 1 97 ? 17.062 1.600 -8.402 1.00 92.00 97 GLU A C 1
ATOM 791 O O . GLU A 1 97 ? 18.136 2.196 -8.496 1.00 92.00 97 GLU A O 1
ATOM 796 N N . SER A 1 98 ? 16.953 0.503 -7.647 1.00 88.56 98 SER A N 1
ATOM 797 C CA . SER A 1 98 ? 18.063 0.010 -6.847 1.00 88.56 98 SER A CA 1
ATOM 798 C C . SER A 1 98 ? 19.191 -0.526 -7.734 1.00 88.56 98 SER A C 1
ATOM 800 O O . SER A 1 98 ? 18.972 -1.484 -8.480 1.00 88.56 98 SER A O 1
ATOM 802 N N . PRO A 1 99 ? 20.445 -0.062 -7.558 1.00 81.62 99 PRO A N 1
ATOM 803 C CA . PRO A 1 99 ? 21.589 -0.581 -8.314 1.00 81.62 99 PRO A CA 1
ATOM 804 C C . PRO A 1 99 ? 21.925 -2.042 -7.966 1.00 81.62 99 PRO A C 1
ATOM 806 O O . PRO A 1 99 ? 22.758 -2.666 -8.613 1.00 81.62 99 PRO A O 1
ATOM 809 N N . ASN A 1 100 ? 21.302 -2.599 -6.919 1.00 74.38 100 ASN A N 1
ATOM 810 C CA . ASN A 1 100 ? 21.515 -3.974 -6.469 1.00 74.38 100 ASN A CA 1
ATOM 811 C C . ASN A 1 100 ? 20.507 -4.979 -7.061 1.00 74.38 100 ASN A C 1
ATOM 813 O O . ASN A 1 100 ? 20.632 -6.179 -6.789 1.00 74.38 100 ASN A O 1
ATOM 817 N N . SER A 1 101 ? 19.503 -4.507 -7.811 1.00 77.31 101 SER A N 1
ATOM 818 C CA . SER A 1 101 ? 18.511 -5.358 -8.472 1.00 77.31 101 SER A CA 1
ATOM 819 C C . SER A 1 101 ? 19.104 -5.995 -9.730 1.00 77.31 101 SER A C 1
ATOM 821 O O . SER A 1 101 ? 19.746 -5.322 -10.530 1.00 77.31 101 SER A O 1
ATOM 823 N N . LYS A 1 102 ? 18.865 -7.298 -9.929 1.00 82.25 102 LYS A N 1
ATOM 824 C CA . LYS A 1 102 ? 19.145 -7.971 -11.211 1.00 82.25 102 LYS A CA 1
ATOM 825 C C . LYS A 1 102 ? 17.986 -7.867 -12.209 1.00 82.25 102 LYS A C 1
ATOM 827 O O . LYS A 1 102 ? 18.157 -8.245 -13.363 1.00 82.25 102 LYS A O 1
ATOM 832 N N . SER A 1 103 ? 16.815 -7.415 -11.762 1.00 86.12 103 SER A N 1
ATOM 833 C CA . SER A 1 103 ? 15.649 -7.197 -12.622 1.00 86.12 103 SER A CA 1
ATOM 834 C C . SER A 1 103 ? 15.689 -5.773 -13.194 1.00 86.12 103 SER A C 1
ATOM 836 O O . SER A 1 103 ? 15.946 -4.848 -12.416 1.00 86.12 103 SER A O 1
ATOM 838 N N . PRO A 1 104 ? 15.397 -5.570 -14.496 1.00 90.44 104 PRO A N 1
ATOM 839 C CA . PRO A 1 104 ? 15.236 -4.235 -15.068 1.00 9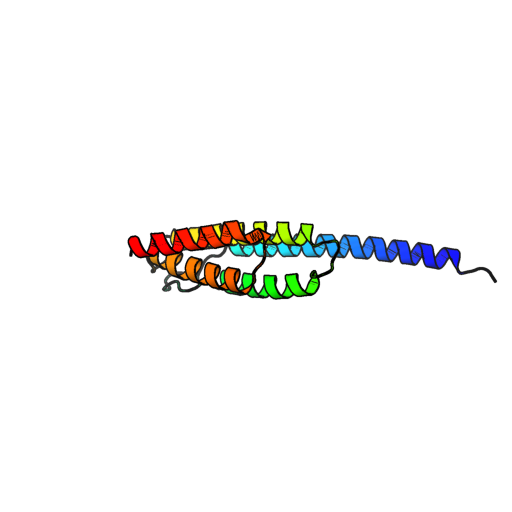0.44 104 PRO A CA 1
ATOM 840 C C . PRO A 1 104 ? 14.174 -3.418 -14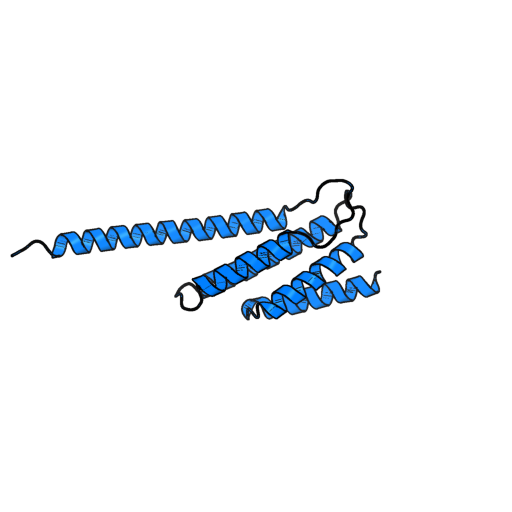.312 1.00 90.44 104 PRO A C 1
ATOM 842 O O . PRO A 1 104 ? 13.161 -3.995 -13.903 1.00 90.44 104 PRO A O 1
ATOM 845 N N . PRO A 1 105 ? 14.337 -2.088 -14.167 1.00 92.38 105 PRO A N 1
ATOM 846 C CA . PRO A 1 105 ? 13.367 -1.245 -13.465 1.00 92.38 105 PRO A CA 1
ATOM 847 C C . PRO A 1 105 ? 11.938 -1.373 -14.011 1.00 92.38 105 PRO A C 1
ATOM 849 O O . PRO A 1 105 ? 10.993 -1.441 -13.228 1.00 92.38 105 PRO A O 1
ATOM 852 N N . ALA A 1 106 ? 11.782 -1.464 -15.338 1.00 92.94 106 ALA A N 1
ATOM 853 C CA . ALA A 1 106 ? 10.487 -1.649 -15.996 1.00 92.94 106 ALA A CA 1
ATOM 854 C C . ALA A 1 106 ? 9.800 -2.954 -15.557 1.00 92.94 106 ALA A C 1
ATOM 856 O O . ALA A 1 106 ? 8.638 -2.928 -15.167 1.00 92.94 106 ALA A O 1
ATOM 857 N N . VAL A 1 107 ? 10.536 -4.070 -15.487 1.00 92.75 107 VAL A N 1
ATOM 858 C CA . VAL A 1 107 ? 10.006 -5.365 -15.018 1.00 92.75 107 VAL A CA 1
ATOM 859 C C . VAL A 1 107 ? 9.566 -5.285 -13.558 1.00 92.75 107 VAL A C 1
ATOM 861 O O . VAL A 1 107 ? 8.479 -5.744 -13.214 1.00 92.75 107 VAL A O 1
ATOM 864 N N . VAL A 1 108 ? 10.380 -4.660 -12.698 1.00 93.88 108 VAL A N 1
ATOM 865 C CA . VAL A 1 108 ? 10.031 -4.491 -11.279 1.00 93.88 108 VAL A CA 1
ATOM 866 C C . VAL A 1 108 ? 8.750 -3.673 -11.138 1.00 93.88 108 VAL A C 1
ATOM 868 O O . VAL A 1 108 ? 7.858 -4.071 -10.389 1.00 93.88 108 VAL A O 1
ATOM 871 N N . ARG A 1 109 ? 8.631 -2.551 -11.860 1.00 95.88 109 ARG A N 1
ATOM 872 C CA . ARG A 1 109 ? 7.426 -1.713 -11.835 1.00 95.88 109 ARG A CA 1
ATOM 873 C C . ARG A 1 109 ? 6.221 -2.462 -12.398 1.00 95.88 109 ARG A C 1
ATOM 875 O O . ARG A 1 109 ? 5.178 -2.463 -11.751 1.00 95.88 109 ARG A O 1
ATOM 882 N N . PHE A 1 110 ? 6.372 -3.140 -13.531 1.00 95.44 110 PHE A N 1
ATOM 883 C CA . PHE A 1 110 ? 5.308 -3.917 -14.155 1.00 95.44 110 PHE A CA 1
ATOM 884 C C . PHE A 1 110 ? 4.711 -4.945 -13.187 1.00 95.44 110 PHE A C 1
ATOM 886 O O . PHE A 1 110 ? 3.530 -4.851 -12.854 1.00 95.44 110 PHE A O 1
ATOM 893 N N . GLU A 1 111 ? 5.520 -5.879 -12.680 1.00 95.19 111 GLU A N 1
ATOM 894 C CA . GLU A 1 111 ? 5.028 -6.976 -11.838 1.00 95.19 111 GLU A CA 1
ATOM 895 C C . GLU A 1 111 ? 4.369 -6.453 -10.552 1.00 95.19 111 GLU A C 1
ATOM 897 O O . GLU A 1 111 ? 3.293 -6.907 -10.153 1.00 95.19 111 GLU A O 1
ATOM 902 N N . ASN A 1 112 ? 4.986 -5.454 -9.915 1.00 96.94 112 ASN A N 1
ATOM 903 C CA . ASN A 1 112 ? 4.545 -4.961 -8.614 1.00 96.94 112 ASN A CA 1
ATOM 904 C C . ASN A 1 112 ? 3.332 -4.038 -8.692 1.00 96.94 112 ASN A C 1
ATOM 906 O O . ASN A 1 112 ? 2.414 -4.178 -7.883 1.00 96.94 112 ASN A O 1
ATOM 910 N N . PHE A 1 113 ? 3.286 -3.118 -9.658 1.00 98.06 113 PHE A N 1
ATOM 911 C CA . PHE A 1 113 ? 2.115 -2.258 -9.831 1.00 98.06 113 PHE A CA 1
ATOM 912 C C . PHE A 1 113 ? 0.932 -3.015 -10.435 1.00 98.06 113 PHE A C 1
ATOM 914 O O . PHE A 1 113 ? -0.210 -2.685 -10.114 1.00 98.06 113 PHE A O 1
ATOM 921 N N . HIS A 1 114 ? 1.175 -4.061 -11.232 1.00 97.56 114 HIS A N 1
ATOM 922 C CA . HIS A 1 114 ? 0.117 -4.969 -11.662 1.00 97.56 114 HIS A CA 1
ATOM 923 C C . HIS A 1 114 ? -0.484 -5.721 -10.469 1.00 97.56 114 HIS A C 1
ATOM 925 O O . HIS A 1 114 ? -1.700 -5.674 -10.274 1.00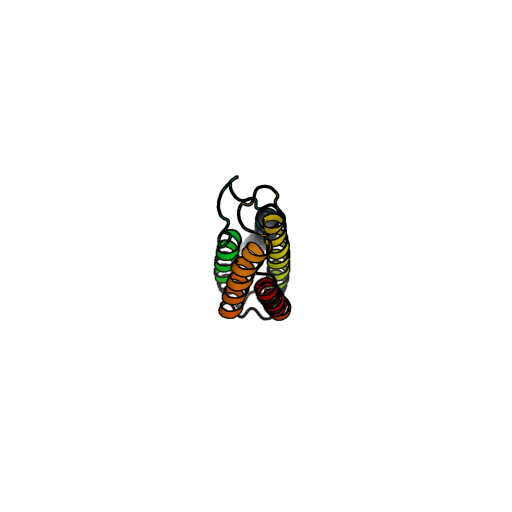 97.56 114 HIS A O 1
ATOM 931 N N . GLN A 1 115 ? 0.348 -6.328 -9.613 1.00 97.88 115 GLN A N 1
ATOM 932 C CA . GLN A 1 115 ? -0.153 -7.005 -8.415 1.00 97.88 115 GLN A CA 1
ATOM 933 C C . GLN A 1 115 ? -0.889 -6.037 -7.481 1.00 97.88 115 GLN A C 1
ATOM 935 O O . GLN A 1 115 ? -1.981 -6.350 -7.012 1.00 97.88 115 GLN A O 1
ATOM 940 N N . LEU A 1 116 ? -0.341 -4.840 -7.253 1.00 97.94 116 LEU A N 1
ATOM 941 C CA . LEU A 1 116 ? -0.989 -3.825 -6.424 1.00 97.94 116 LEU A CA 1
ATOM 942 C C . LEU A 1 116 ? -2.348 -3.401 -7.000 1.00 97.94 116 LEU A C 1
ATOM 944 O O . LEU A 1 116 ? -3.312 -3.256 -6.253 1.00 97.94 116 LEU A O 1
ATOM 948 N N . TYR A 1 117 ? -2.458 -3.244 -8.322 1.00 98.25 117 TYR A N 1
ATOM 949 C CA . TYR A 1 117 ? -3.734 -2.968 -8.983 1.00 98.25 117 TYR A CA 1
ATOM 950 C C . TYR A 1 117 ? -4.767 -4.078 -8.738 1.00 98.25 117 TYR A C 1
ATOM 952 O O . TYR A 1 117 ? -5.931 -3.768 -8.463 1.00 98.25 117 TYR A O 1
ATOM 960 N N . LEU A 1 118 ? -4.362 -5.350 -8.812 1.00 97.94 118 LEU A N 1
ATOM 961 C CA . LEU A 1 118 ? -5.244 -6.485 -8.526 1.00 97.94 118 LEU A CA 1
ATOM 962 C C . LEU A 1 118 ? -5.707 -6.475 -7.065 1.00 97.94 118 LEU A C 1
ATOM 964 O O . LEU A 1 118 ? -6.912 -6.536 -6.819 1.00 97.94 118 LEU A O 1
ATOM 968 N N . SER A 1 119 ? -4.783 -6.310 -6.112 1.00 97.44 119 SER A N 1
ATOM 969 C CA . SER A 1 119 ? -5.107 -6.232 -4.681 1.00 97.44 119 SER A CA 1
ATOM 970 C C . SER A 1 119 ? -6.074 -5.078 -4.386 1.00 97.44 119 SER A C 1
ATOM 972 O O . SER A 1 119 ? -7.099 -5.282 -3.738 1.00 97.44 119 SER A O 1
ATOM 974 N N . LEU A 1 120 ? -5.828 -3.879 -4.929 1.00 97.50 120 LEU A N 1
ATOM 975 C CA . LEU A 1 120 ? -6.727 -2.726 -4.766 1.00 97.50 120 LEU A CA 1
ATOM 976 C C . LEU A 1 120 ? -8.104 -2.949 -5.406 1.00 97.50 120 LEU A C 1
ATOM 978 O O . LEU A 1 120 ? -9.121 -2.517 -4.866 1.00 97.50 120 LEU A O 1
ATOM 982 N N . SER A 1 121 ? -8.157 -3.637 -6.547 1.00 97.62 121 SER A N 1
ATOM 983 C CA . SER A 1 121 ? -9.419 -3.967 -7.221 1.00 97.62 121 SER A CA 1
ATOM 984 C C . SER A 1 121 ? -10.244 -4.998 -6.451 1.00 97.62 121 SER A C 1
ATOM 986 O O . SER A 1 121 ? -11.472 -4.945 -6.503 1.00 97.62 121 SER A O 1
ATOM 988 N N . ALA A 1 122 ? -9.583 -5.913 -5.738 1.00 96.81 122 ALA A N 1
ATOM 989 C CA . ALA A 1 122 ? -10.233 -6.884 -4.867 1.00 96.81 122 ALA A CA 1
ATOM 990 C C . ALA A 1 122 ? -10.745 -6.242 -3.568 1.00 96.81 122 ALA A C 1
ATOM 992 O O . ALA A 1 122 ? -11.855 -6.550 -3.143 1.00 96.81 122 ALA A O 1
ATOM 993 N N . LEU A 1 123 ? -9.961 -5.334 -2.974 1.00 95.56 123 LEU A N 1
ATOM 994 C CA . LEU A 1 123 ? -10.307 -4.636 -1.730 1.00 95.56 123 LEU A CA 1
ATOM 995 C C . LEU A 1 123 ? -11.469 -3.647 -1.892 1.00 95.56 123 LEU A C 1
ATOM 997 O O . LEU A 1 123 ? -12.259 -3.507 -0.967 1.00 95.56 123 LEU A O 1
ATOM 1001 N N . LYS A 1 124 ? -11.580 -2.975 -3.049 1.00 94.31 124 LYS A N 1
ATOM 1002 C CA . LYS A 1 124 ? -12.650 -1.999 -3.352 1.00 94.31 124 LYS A CA 1
ATOM 1003 C C . LYS A 1 124 ? -12.795 -0.887 -2.297 1.00 94.31 124 LYS A C 1
ATOM 1005 O O . LYS A 1 124 ? -13.902 -0.509 -1.935 1.00 94.31 124 LYS A O 1
ATOM 1010 N N . ILE A 1 125 ? -11.670 -0.364 -1.812 1.00 95.44 125 ILE A N 1
ATOM 1011 C CA . ILE A 1 125 ? -11.647 0.767 -0.875 1.00 95.44 125 ILE A CA 1
ATOM 1012 C C . ILE A 1 125 ? -11.758 2.070 -1.674 1.00 95.44 125 ILE A C 1
ATOM 1014 O O . ILE A 1 125 ? -10.849 2.405 -2.438 1.00 95.44 125 ILE A O 1
ATOM 1018 N N . ASP A 1 126 ? -12.847 2.812 -1.476 1.00 94.75 126 ASP A N 1
ATOM 1019 C CA . ASP A 1 126 ? -13.202 3.973 -2.303 1.00 94.75 126 ASP A CA 1
ATOM 1020 C C . ASP A 1 126 ? -12.144 5.086 -2.294 1.00 94.75 126 ASP A C 1
ATOM 1022 O O . ASP A 1 126 ? -11.801 5.619 -3.352 1.00 94.75 126 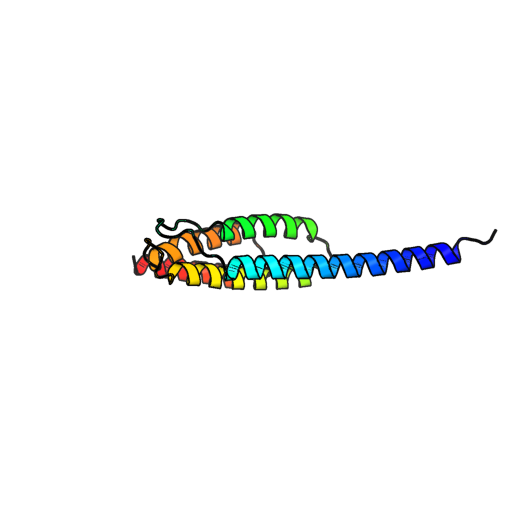ASP A O 1
ATOM 1026 N N . CYS A 1 127 ? -11.546 5.406 -1.137 1.00 96.12 127 CYS A N 1
ATOM 1027 C CA . CYS A 1 127 ? -10.517 6.454 -1.057 1.00 96.12 127 CYS A CA 1
ATOM 1028 C C . CYS A 1 127 ? -9.251 6.129 -1.878 1.00 96.12 127 CYS A C 1
ATOM 1030 O O . CYS A 1 127 ? -8.469 7.018 -2.211 1.00 96.12 127 CYS A O 1
ATOM 1032 N N . LEU A 1 128 ? -9.058 4.868 -2.278 1.00 97.44 128 LEU A N 1
ATOM 1033 C CA . LEU A 1 128 ? -7.892 4.421 -3.039 1.00 97.44 128 LEU A CA 1
ATOM 1034 C C . LEU A 1 128 ? -8.123 4.367 -4.548 1.00 97.44 128 LEU A C 1
ATOM 1036 O O . LEU A 1 128 ? -7.229 3.960 -5.292 1.00 97.44 128 LEU A O 1
ATOM 1040 N N . ASP A 1 129 ? -9.275 4.815 -5.042 1.00 97.19 129 ASP A N 1
ATOM 1041 C CA . ASP A 1 129 ? -9.613 4.714 -6.460 1.00 97.19 129 ASP A CA 1
ATOM 1042 C C . ASP A 1 129 ? -8.648 5.460 -7.383 1.00 97.19 129 ASP A C 1
ATOM 1044 O O . ASP A 1 129 ? -8.273 4.963 -8.454 1.00 97.19 129 ASP A O 1
ATOM 1048 N N . ALA A 1 130 ? -8.198 6.641 -6.958 1.00 97.25 130 ALA A N 1
ATOM 1049 C CA . ALA A 1 130 ? -7.187 7.402 -7.681 1.00 97.25 130 ALA A CA 1
ATOM 1050 C C . ALA A 1 130 ? -5.859 6.631 -7.751 1.00 97.25 130 ALA A C 1
ATOM 1052 O O . ALA A 1 130 ? -5.256 6.525 -8.823 1.00 97.25 130 ALA A O 1
ATOM 1053 N N . ARG A 1 131 ? -5.439 6.020 -6.636 1.00 97.38 131 ARG A N 1
ATOM 1054 C CA . ARG A 1 131 ? -4.210 5.220 -6.558 1.00 97.38 131 ARG A CA 1
ATOM 1055 C C . ARG A 1 131 ? -4.307 3.922 -7.348 1.00 97.38 131 ARG A C 1
ATOM 1057 O O . ARG A 1 131 ? -3.355 3.568 -8.036 1.00 97.38 131 ARG A O 1
ATOM 1064 N N . ARG A 1 132 ? -5.469 3.265 -7.362 1.00 98.06 132 ARG A N 1
ATOM 1065 C CA . ARG A 1 132 ? -5.751 2.102 -8.215 1.00 98.06 132 ARG A CA 1
ATOM 1066 C C . ARG A 1 132 ? -5.581 2.444 -9.696 1.00 98.06 132 ARG A C 1
ATOM 1068 O O . ARG A 1 132 ? -4.884 1.735 -10.420 1.00 98.06 132 ARG A O 1
ATOM 1075 N N . LYS A 1 133 ? -6.160 3.562 -10.150 1.00 97.94 133 LYS A N 1
ATOM 1076 C CA . LYS A 1 133 ? -5.994 4.055 -11.532 1.00 97.94 133 LYS A CA 1
ATOM 1077 C C . LYS A 1 133 ? -4.541 4.428 -11.834 1.00 97.94 133 LYS A C 1
ATOM 1079 O O . LYS A 1 133 ? -4.067 4.174 -12.938 1.00 97.94 133 LYS A O 1
ATOM 1084 N N . GLN A 1 134 ? -3.828 5.002 -10.867 1.00 97.88 134 GLN A N 1
ATOM 1085 C CA . GLN A 1 134 ? -2.413 5.338 -11.004 1.00 97.88 134 GLN A CA 1
ATOM 1086 C C . GLN A 1 134 ? -1.536 4.085 -11.141 1.00 97.88 134 GLN A C 1
ATOM 1088 O O . GLN A 1 134 ? -0.738 4.019 -12.071 1.00 97.88 134 GLN A O 1
ATOM 1093 N N . ALA A 1 135 ? -1.729 3.072 -10.289 1.00 97.25 135 ALA A N 1
ATOM 1094 C CA . ALA A 1 135 ? -1.038 1.784 -10.391 1.00 97.25 135 ALA A CA 1
ATOM 1095 C C . ALA A 1 135 ? -1.272 1.143 -11.765 1.00 97.25 135 ALA A C 1
ATOM 1097 O O . ALA A 1 135 ? -0.327 0.666 -12.390 1.00 97.25 135 ALA A O 1
ATOM 1098 N N . ARG A 1 136 ? -2.512 1.230 -12.278 1.00 97.50 136 ARG A N 1
ATOM 1099 C CA . ARG A 1 136 ? -2.844 0.771 -13.629 1.00 97.50 136 ARG A CA 1
ATOM 1100 C C . ARG A 1 136 ? -2.018 1.441 -14.715 1.00 97.50 136 ARG A C 1
ATOM 1102 O O . ARG A 1 136 ? -1.429 0.750 -15.537 1.00 97.50 136 ARG A O 1
ATOM 1109 N N . LYS A 1 137 ? -1.959 2.773 -14.702 1.00 97.06 137 LYS A N 1
ATOM 1110 C CA . LYS A 1 137 ? -1.173 3.530 -15.683 1.00 97.06 137 LYS A CA 1
ATOM 1111 C C . LYS A 1 137 ? 0.303 3.135 -15.651 1.00 97.06 137 LYS A C 1
ATOM 1113 O O . LYS A 1 137 ? 0.880 2.932 -16.709 1.00 97.06 137 LYS A O 1
ATOM 1118 N N . ILE A 1 138 ? 0.883 2.993 -14.456 1.00 96.25 138 ILE A N 1
ATOM 1119 C CA . ILE A 1 138 ? 2.311 2.684 -14.298 1.00 96.25 138 ILE A CA 1
ATOM 1120 C C . ILE A 1 138 ? 2.646 1.289 -14.830 1.00 96.25 138 ILE A C 1
ATOM 1122 O O . ILE A 1 138 ? 3.629 1.145 -15.554 1.00 96.25 138 ILE A O 1
ATOM 1126 N N . TYR A 1 139 ? 1.866 0.253 -14.493 1.00 95.19 139 TYR A N 1
ATOM 1127 C CA . TYR A 1 139 ? 2.190 -1.080 -15.012 1.00 95.19 139 TYR A CA 1
ATOM 1128 C C . TYR A 1 139 ? 1.971 -1.156 -16.526 1.00 95.19 139 TYR A C 1
ATOM 1130 O O . TYR A 1 139 ? 2.743 -1.829 -17.194 1.00 95.19 139 TYR A O 1
ATOM 1138 N N . GLN A 1 140 ? 0.963 -0.460 -17.073 1.00 94.38 140 GLN A N 1
ATOM 1139 C CA . GLN A 1 140 ? 0.719 -0.422 -18.519 1.00 94.38 140 GLN A CA 1
ATOM 1140 C C . GLN A 1 140 ? 1.875 0.250 -19.263 1.00 94.38 140 GLN A C 1
ATOM 1142 O O . GLN A 1 140 ? 2.396 -0.343 -20.196 1.00 94.38 140 GLN A O 1
ATOM 1147 N N . SER A 1 141 ? 2.348 1.413 -18.802 1.00 93.12 141 SER A N 1
ATOM 1148 C CA . SER A 1 141 ? 3.508 2.065 -19.424 1.00 93.12 141 SER A CA 1
ATOM 1149 C C . SER A 1 141 ? 4.790 1.242 -19.277 1.00 93.12 141 SER A C 1
ATOM 1151 O O . SER A 1 141 ? 5.647 1.273 -20.145 1.00 93.12 141 SER A O 1
ATOM 1153 N N . SER A 1 142 ? 4.919 0.471 -18.193 1.00 88.25 142 SER A N 1
ATOM 1154 C CA . SER A 1 142 ? 6.082 -0.402 -17.984 1.00 88.25 142 SER A CA 1
ATOM 1155 C C . SER A 1 142 ? 6.097 -1.627 -18.909 1.00 88.25 142 SER A C 1
ATOM 1157 O O . SER A 1 142 ? 7.150 -2.239 -19.047 1.00 88.25 142 SER A O 1
ATOM 1159 N N . ILE A 1 143 ? 4.953 -2.003 -19.504 1.00 82.00 143 ILE A N 1
ATOM 1160 C CA . ILE A 1 143 ? 4.884 -3.032 -20.558 1.00 82.00 143 ILE A CA 1
ATOM 1161 C C . ILE A 1 143 ? 5.436 -2.477 -21.868 1.00 82.00 143 ILE A C 1
ATOM 1163 O O . ILE A 1 143 ? 6.150 -3.187 -22.562 1.00 82.00 143 ILE A O 1
ATOM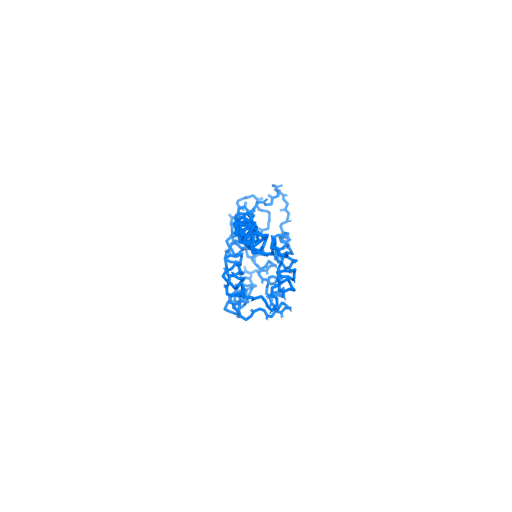 1167 N N . ASP A 1 144 ? 5.117 -1.224 -22.196 1.00 77.81 144 ASP A N 1
ATOM 1168 C CA . ASP A 1 144 ? 5.569 -0.595 -23.442 1.00 77.81 144 ASP A CA 1
ATOM 1169 C C . ASP A 1 144 ? 7.097 -0.375 -23.456 1.00 77.81 144 ASP A C 1
ATOM 1171 O O . ASP A 1 144 ? 7.710 -0.339 -24.521 1.00 77.81 144 ASP A O 1
ATOM 1175 N N . ASP A 1 145 ? 7.706 -0.273 -22.269 1.00 71.81 145 ASP A N 1
ATOM 1176 C CA . ASP A 1 145 ? 9.152 -0.133 -22.055 1.00 71.81 145 ASP A CA 1
ATOM 1177 C C . ASP A 1 145 ? 9.909 -1.484 -21.924 1.00 71.81 145 ASP A C 1
ATOM 1179 O O . ASP A 1 145 ? 11.129 -1.473 -21.719 1.00 71.81 145 ASP A O 1
ATOM 1183 N N . TYR A 1 146 ? 9.209 -2.631 -21.963 1.00 56.69 146 TYR A N 1
ATOM 1184 C CA . TYR A 1 146 ? 9.772 -3.991 -21.827 1.00 56.69 146 TYR A CA 1
ATOM 1185 C C . TYR A 1 146 ? 10.138 -4.612 -23.180 1.00 56.69 146 TYR A C 1
ATOM 1187 O O . TYR A 1 146 ? 11.277 -5.128 -23.282 1.00 56.69 146 TYR A O 1
#

Foldseek 3Di:
DDDPPVVVVVVVVVVVVVVVVVVVVVVVVLVVLLCCLLVDEDDFPDADAADVNLVVLLVVLVVLCVVCVPPPCVVVVLVSNVSSLVSNVNSLQCHLPDPRHPYHSLNSLQRHLVSNLVSCVVSVDPSCPVVSVVSVVRNVVSVVVD

Sequence (146 aa):
MQTHQGTTSFFTGLYGSSMILFKQRVDQLIQSHAYSFESYRPPKKMRVGVLPIVAQYENLAKHAEILFENSERRTDLEKWHEKLIDALFKGINNVAESPNSKSPPAVVRFENFHQLYLSLSALKIDCLDARRKQARKIYQSSIDDY

Radius of gyration: 20.29 Å; chains: 1; bounding box: 49×21×73 Å

pLDDT: mean 89.57, std 11.43, range [42.31, 98.25]